Protein AF-A0A957JN78-F1 (afdb_monomer_lite)

Radius of gyration: 17.94 Å; chains: 1; bounding box: 40×27×52 Å

Foldseek 3Di:
DDDDDDDDDDPVVLVVLVVVCVVVVHPSVVSVVVVCVVLDQDDCPVPPPQCCVVLVCLLVDDLVVLVCLLVVVDDDARRPPDPDDRVVSSLVNNLNSLSRCVSVPHDRPPVCPVSPPPPD

Structure (mmCIF, N/CA/C/O backbone):
data_AF-A0A957JN78-F1
#
_entry.id   AF-A0A957JN78-F1
#
loop_
_atom_site.group_PDB
_atom_site.id
_atom_site.type_symbol
_atom_site.label_atom_id
_atom_site.label_alt_id
_atom_site.label_comp_id
_atom_site.label_asym_id
_atom_site.label_entity_id
_atom_site.label_seq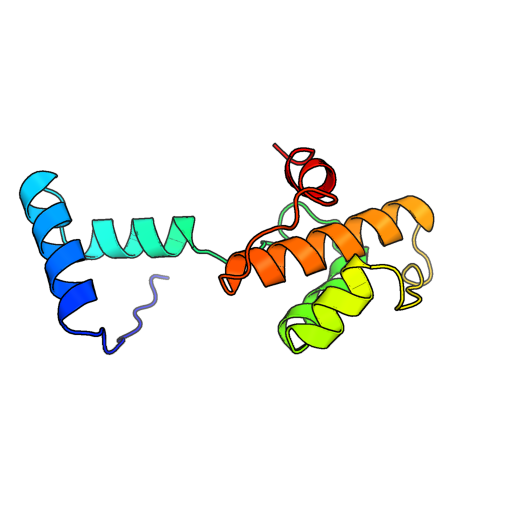_id
_atom_site.pdbx_PDB_ins_code
_atom_site.Cartn_x
_atom_site.Cartn_y
_atom_site.Cartn_z
_atom_site.occupancy
_atom_site.B_iso_or_equiv
_atom_site.auth_seq_id
_atom_site.auth_comp_id
_atom_site.auth_asym_id
_atom_site.auth_atom_id
_atom_site.pdbx_PDB_model_num
ATOM 1 N N . MET A 1 1 ? -19.238 11.366 -4.174 1.00 53.69 1 MET A N 1
ATOM 2 C CA . MET A 1 1 ? -20.123 10.224 -3.870 1.00 53.69 1 MET A CA 1
ATOM 3 C C . MET A 1 1 ? -19.424 9.414 -2.808 1.00 53.69 1 MET A C 1
ATOM 5 O O . MET A 1 1 ? -18.409 8.795 -3.120 1.00 53.69 1 MET A O 1
ATOM 9 N N . ASP A 1 2 ? -19.924 9.469 -1.582 1.00 78.25 2 ASP A N 1
ATOM 10 C CA . ASP A 1 2 ? -19.375 8.677 -0.487 1.00 78.25 2 ASP A CA 1
ATOM 11 C C . ASP A 1 2 ? -19.788 7.217 -0.676 1.00 78.25 2 ASP A C 1
ATOM 13 O O . ASP A 1 2 ? -20.907 6.925 -1.105 1.00 78.25 2 ASP A O 1
ATOM 17 N N . ARG A 1 3 ? -18.854 6.296 -0.437 1.00 87.44 3 ARG A N 1
ATOM 18 C CA . ARG A 1 3 ? -19.083 4.851 -0.540 1.00 87.44 3 ARG A CA 1
ATOM 19 C C . ARG A 1 3 ? -18.815 4.227 0.818 1.00 87.44 3 ARG A C 1
ATOM 21 O O . ARG A 1 3 ? -17.795 4.524 1.431 1.00 87.44 3 ARG A O 1
ATOM 28 N N . GLN A 1 4 ? -19.722 3.366 1.261 1.00 87.94 4 GLN A N 1
ATOM 29 C CA . GLN A 1 4 ? -19.594 2.632 2.515 1.00 87.94 4 GLN A CA 1
ATOM 30 C C . GLN A 1 4 ? -19.204 1.182 2.231 1.00 87.94 4 GLN A C 1
ATOM 32 O O . GLN A 1 4 ? -19.651 0.590 1.249 1.00 87.94 4 GLN A O 1
ATOM 37 N N . VAL A 1 5 ? -18.354 0.631 3.094 1.00 88.12 5 VAL A N 1
ATOM 38 C CA . VAL A 1 5 ? -17.928 -0.770 3.075 1.00 88.12 5 VAL A CA 1
ATOM 39 C C . VAL A 1 5 ? -18.084 -1.301 4.496 1.00 88.12 5 VAL A C 1
ATOM 41 O O . VAL A 1 5 ? -17.586 -0.679 5.431 1.00 88.12 5 VAL A O 1
ATOM 44 N N . GLN A 1 6 ? -18.780 -2.425 4.658 1.00 92.50 6 GLN A N 1
ATOM 45 C CA . GLN A 1 6 ? -18.853 -3.142 5.931 1.00 92.50 6 GLN A CA 1
ATOM 46 C C . GLN A 1 6 ? -17.745 -4.192 5.970 1.00 92.50 6 GLN A C 1
ATOM 48 O O . GLN A 1 6 ? -17.569 -4.944 5.011 1.00 92.50 6 GLN A O 1
ATOM 53 N N . ILE A 1 7 ? -16.990 -4.212 7.065 1.00 90.50 7 ILE A N 1
ATOM 54 C CA . ILE A 1 7 ? -15.896 -5.153 7.294 1.00 90.50 7 ILE A CA 1
ATOM 55 C C . ILE A 1 7 ? -16.072 -5.798 8.665 1.00 90.50 7 ILE A C 1
ATOM 57 O O . ILE A 1 7 ? -16.442 -5.126 9.627 1.00 90.50 7 ILE A O 1
ATOM 61 N N . GLU A 1 8 ? -15.799 -7.094 8.751 1.00 93.31 8 GLU A N 1
ATOM 62 C CA . GLU A 1 8 ? -15.681 -7.787 10.030 1.00 93.31 8 GLU A CA 1
ATOM 63 C C . GLU A 1 8 ? -14.259 -7.580 10.555 1.00 93.31 8 GLU A C 1
ATOM 65 O O . GLU A 1 8 ? -13.281 -7.920 9.886 1.00 93.31 8 GLU A O 1
ATOM 70 N N . LEU A 1 9 ? -14.144 -6.967 11.732 1.00 91.12 9 LEU A N 1
ATOM 71 C CA . LEU A 1 9 ? -12.869 -6.744 12.404 1.00 91.12 9 LEU A CA 1
ATOM 72 C C . LEU A 1 9 ? -12.675 -7.785 13.499 1.00 91.12 9 LEU A C 1
ATOM 74 O O . LEU A 1 9 ? -13.627 -8.166 14.184 1.00 91.12 9 LEU A O 1
ATOM 78 N N . ALA A 1 10 ? -11.426 -8.203 13.690 1.00 95.88 10 ALA A N 1
ATOM 79 C CA . ALA A 1 10 ? -11.069 -8.990 14.856 1.00 95.88 10 ALA A CA 1
ATOM 80 C C . ALA A 1 10 ? -11.364 -8.171 16.140 1.00 95.88 10 ALA A C 1
ATOM 82 O O . ALA A 1 10 ? -11.170 -6.946 16.134 1.00 95.88 10 ALA A O 1
ATOM 83 N N . PRO A 1 11 ? -11.885 -8.798 17.216 1.00 95.69 11 PRO A N 1
ATOM 84 C CA . PRO A 1 11 ? -12.350 -8.067 18.398 1.00 95.69 11 PRO A CA 1
ATOM 85 C C . PRO A 1 11 ? -11.282 -7.185 19.054 1.00 95.69 11 PRO A C 1
ATOM 87 O O . PRO A 1 11 ? -11.594 -6.097 19.529 1.00 95.69 11 PRO A O 1
ATOM 90 N N . ASP A 1 12 ? -10.033 -7.640 19.047 1.00 96.69 12 ASP A N 1
ATOM 91 C CA . ASP A 1 12 ? -8.856 -6.923 19.537 1.00 96.69 12 ASP A CA 1
ATOM 92 C C . ASP A 1 12 ? -8.613 -5.624 18.755 1.00 96.69 12 ASP A C 1
ATOM 94 O O . ASP A 1 12 ? -8.534 -4.551 19.351 1.00 96.69 12 ASP A O 1
ATOM 98 N N . ILE A 1 13 ? -8.617 -5.687 17.420 1.00 95.25 13 ILE A N 1
ATOM 99 C CA . ILE A 1 13 ? -8.447 -4.510 16.553 1.00 95.25 13 ILE A CA 1
ATOM 100 C C . ILE A 1 13 ? -9.565 -3.490 16.797 1.00 95.25 13 ILE A C 1
ATOM 102 O O . ILE A 1 13 ? -9.315 -2.287 16.886 1.00 95.25 13 ILE A O 1
ATOM 106 N N . TYR A 1 14 ? -10.814 -3.952 16.912 1.00 96.12 14 TYR A N 1
ATOM 107 C CA . TYR A 1 14 ? -11.946 -3.063 17.176 1.00 96.12 14 TYR A CA 1
ATOM 108 C C . TYR A 1 14 ? -11.812 -2.348 18.529 1.00 96.12 14 TYR A C 1
ATOM 110 O O . TYR A 1 14 ? -12.080 -1.147 18.625 1.00 96.12 14 TYR A O 1
ATOM 118 N N . GLN A 1 15 ? -11.388 -3.072 19.569 1.00 96.69 15 GLN A N 1
ATOM 119 C CA . GLN A 1 15 ? -11.176 -2.511 20.903 1.00 96.69 15 GLN A CA 1
ATOM 120 C C . GLN A 1 15 ? -10.064 -1.459 20.906 1.00 96.69 15 GLN A C 1
ATOM 122 O O . GLN A 1 15 ? -10.263 -0.382 21.467 1.00 96.69 15 GLN A O 1
ATOM 127 N N . GLU A 1 16 ? -8.940 -1.718 20.232 1.00 96.88 16 GLU A N 1
ATOM 128 C CA . GLU A 1 16 ? -7.853 -0.740 20.104 1.00 96.88 16 GLU A CA 1
ATOM 129 C C . GLU A 1 16 ? -8.316 0.541 19.399 1.00 96.88 16 GLU A C 1
ATOM 131 O O . GLU A 1 16 ? -8.090 1.646 19.897 1.00 96.88 16 GLU A O 1
ATOM 136 N N . LEU A 1 17 ? -9.023 0.413 18.271 1.00 96.31 17 LEU A N 1
ATOM 137 C CA . LEU A 1 17 ? -9.546 1.566 17.531 1.00 96.31 17 LEU A CA 1
ATOM 138 C C . LEU A 1 17 ? -10.569 2.361 18.355 1.00 96.31 17 LEU A C 1
ATOM 140 O O . LEU A 1 17 ? -10.568 3.591 18.306 1.00 96.31 17 LEU A O 1
ATOM 144 N N . SER A 1 18 ? -11.405 1.671 19.137 1.00 96.56 18 SER A N 1
ATOM 145 C CA . SER A 1 18 ? -12.386 2.297 20.032 1.00 96.56 18 SER A CA 1
ATOM 146 C C . SER A 1 18 ? -11.708 3.070 21.164 1.00 96.56 18 SER A C 1
ATOM 148 O O . SER A 1 18 ? -12.053 4.224 21.404 1.00 96.56 18 SER A O 1
ATOM 150 N N . ALA A 1 19 ? -10.685 2.491 21.797 1.00 97.44 19 ALA A N 1
ATOM 151 C CA . ALA A 1 19 ? -9.922 3.165 22.846 1.00 97.44 19 ALA A CA 1
ATOM 152 C C . ALA A 1 19 ? -9.222 4.434 22.324 1.00 97.44 19 ALA A C 1
ATOM 154 O O . ALA A 1 19 ? -9.214 5.468 22.993 1.00 97.44 19 ALA A O 1
ATOM 155 N N . VAL A 1 20 ? -8.674 4.390 21.103 1.00 97.19 20 VAL A N 1
ATOM 156 C CA . VAL A 1 20 ? -8.081 5.569 20.447 1.00 97.19 20 VAL A CA 1
ATOM 157 C C . VAL A 1 20 ? -9.142 6.624 20.124 1.00 97.19 20 VAL A C 1
ATOM 159 O O . VAL A 1 20 ? -8.886 7.817 20.303 1.00 97.19 20 VAL A O 1
ATOM 162 N N . ALA A 1 21 ? -10.329 6.220 19.669 1.00 97.88 21 ALA A N 1
ATOM 163 C CA . ALA A 1 21 ? -11.441 7.132 19.401 1.00 97.88 21 ALA A CA 1
ATOM 164 C C . ALA A 1 21 ? -11.875 7.879 20.672 1.00 97.88 21 ALA A C 1
ATOM 166 O O . ALA A 1 21 ? -11.930 9.109 20.674 1.00 97.88 21 ALA A O 1
ATOM 167 N N . GLU A 1 22 ? -12.064 7.156 21.778 1.00 97.69 22 GLU A N 1
ATOM 168 C CA . GLU A 1 22 ? -12.386 7.737 23.086 1.00 97.69 22 GLU A CA 1
ATOM 169 C C . GLU A 1 22 ? -11.296 8.701 23.568 1.00 97.69 22 GLU A C 1
ATOM 171 O O . GLU A 1 22 ? -11.585 9.847 23.913 1.00 97.69 22 GLU A O 1
ATOM 176 N N . ALA A 1 23 ? -10.031 8.271 23.532 1.00 97.75 23 ALA A N 1
ATOM 177 C CA . ALA A 1 23 ? -8.905 9.075 24.002 1.00 97.75 23 ALA A CA 1
ATOM 178 C C . ALA A 1 23 ? -8.675 10.344 23.164 1.00 97.75 23 ALA A C 1
ATOM 180 O O . ALA A 1 23 ? -8.252 11.372 23.693 1.00 97.75 23 ALA A O 1
ATOM 181 N N . SER A 1 24 ? -8.940 10.281 21.857 1.00 95.94 24 SER A N 1
ATOM 182 C CA . SER A 1 24 ? -8.795 11.418 20.938 1.00 95.94 24 SER A CA 1
ATOM 183 C C . SER A 1 24 ? -10.039 12.309 20.861 1.00 95.94 24 SER A C 1
ATOM 185 O O . SER A 1 24 ? -9.967 13.394 20.279 1.00 95.94 24 SER A O 1
ATOM 187 N N . GLY A 1 25 ? -11.176 11.868 21.413 1.00 96.88 25 GLY A N 1
ATOM 188 C CA . GLY A 1 25 ? -12.469 12.537 21.263 1.00 96.88 25 GLY A CA 1
ATOM 189 C C . GLY A 1 25 ? -12.994 12.547 19.822 1.00 96.88 25 GLY A C 1
ATOM 190 O O . GLY A 1 25 ? -13.831 13.384 19.481 1.00 96.88 25 GLY A O 1
ATOM 191 N N . GLN A 1 26 ? -12.484 11.665 18.958 1.00 97.12 26 GLN A N 1
ATOM 192 C CA . GLN A 1 26 ? -12.901 11.560 17.561 1.00 97.12 26 GLN A CA 1
ATOM 193 C C . GLN A 1 26 ? -13.906 10.418 17.371 1.00 97.12 26 GLN A C 1
ATOM 195 O O . GLN A 1 26 ? -13.817 9.406 18.063 1.00 97.12 26 GLN A O 1
ATOM 200 N N . PRO A 1 27 ? -14.830 10.519 16.398 1.00 97.06 27 PRO A N 1
ATOM 201 C CA . PRO A 1 27 ? -15.678 9.391 16.027 1.00 97.06 27 PRO A CA 1
ATOM 202 C C . PRO A 1 27 ? -14.840 8.195 15.558 1.00 97.06 27 PRO A C 1
ATOM 204 O O . PRO A 1 27 ? -13.851 8.379 14.836 1.00 97.06 27 PRO A O 1
ATOM 207 N N . LEU A 1 28 ? -15.264 6.974 15.899 1.00 95.00 28 LEU A N 1
ATOM 208 C CA . LEU A 1 28 ? -14.580 5.736 15.509 1.00 95.00 28 LEU A CA 1
ATOM 209 C C . LEU A 1 28 ? -14.365 5.663 13.991 1.00 95.00 28 LEU A C 1
ATOM 211 O O . LEU A 1 28 ? -13.289 5.292 13.530 1.00 95.00 28 LEU A O 1
ATOM 215 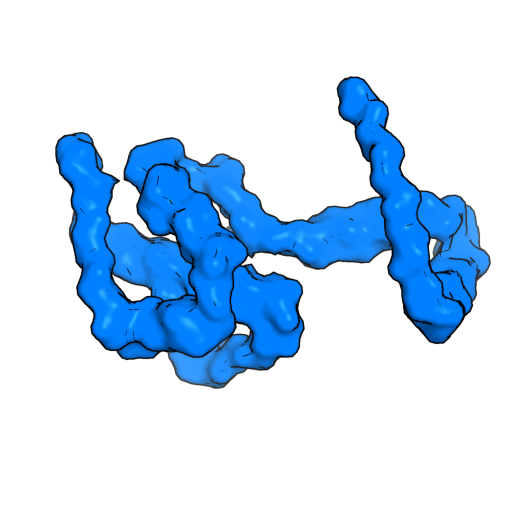N N . GLU A 1 29 ? -15.343 6.099 13.201 1.00 93.94 29 GLU A N 1
ATOM 216 C CA . GLU A 1 29 ? -15.273 6.128 11.741 1.00 93.94 29 GLU A CA 1
ATOM 217 C C . GLU A 1 29 ? -14.149 7.041 11.239 1.00 93.94 29 GLU A C 1
ATOM 219 O O . GLU A 1 29 ? -13.510 6.742 10.231 1.00 93.94 29 GLU A O 1
ATOM 224 N N . THR A 1 30 ? -13.869 8.140 11.948 1.00 95.19 30 THR A N 1
ATOM 225 C CA . THR A 1 30 ? -12.773 9.062 11.607 1.00 95.19 30 THR A CA 1
ATOM 226 C C . THR A 1 30 ? -11.415 8.427 11.883 1.00 95.19 30 THR A C 1
ATOM 228 O O . THR A 1 30 ? -10.496 8.553 11.063 1.00 95.19 30 THR A O 1
ATOM 231 N N . VAL A 1 31 ? -11.294 7.705 13.000 1.00 95.75 31 VAL A N 1
ATOM 232 C CA . VAL A 1 31 ? -10.082 6.952 13.344 1.00 95.75 31 VAL A CA 1
ATOM 233 C C . VAL A 1 31 ? -9.849 5.844 12.318 1.00 95.75 31 VAL A C 1
ATOM 235 O O . VAL A 1 31 ? -8.785 5.796 11.701 1.00 95.75 31 VAL A O 1
ATOM 238 N N . VAL A 1 32 ? -10.873 5.032 12.035 1.00 94.31 32 VAL A N 1
ATOM 239 C CA . VAL A 1 32 ? -10.834 3.970 11.018 1.00 94.31 32 VAL A CA 1
ATOM 240 C C . VAL A 1 32 ? -10.445 4.538 9.653 1.00 94.31 32 VAL A C 1
ATOM 242 O O . VAL A 1 32 ? -9.521 4.036 9.015 1.00 94.31 32 VAL A O 1
ATOM 245 N N . ALA A 1 33 ? -11.088 5.620 9.205 1.00 92.69 33 ALA A N 1
ATOM 246 C CA . ALA A 1 33 ? -10.773 6.249 7.925 1.00 92.69 33 ALA A CA 1
ATOM 247 C C . ALA A 1 33 ? -9.329 6.768 7.868 1.00 92.69 33 ALA A C 1
ATOM 249 O O . ALA A 1 33 ? -8.693 6.718 6.813 1.00 92.69 33 ALA A O 1
ATOM 250 N N . SER A 1 34 ? -8.792 7.254 8.989 1.00 92.62 34 SER A N 1
ATOM 251 C CA . SER A 1 34 ? -7.401 7.699 9.085 1.00 92.62 34 SER A CA 1
ATOM 252 C C . SER A 1 34 ? -6.424 6.528 8.991 1.00 92.62 34 SER A C 1
ATOM 254 O O . SER A 1 34 ? -5.469 6.611 8.216 1.00 92.62 34 SER A O 1
ATOM 256 N N . CYS A 1 35 ? -6.701 5.417 9.677 1.00 92.12 35 CYS A N 1
ATOM 257 C CA . CYS A 1 35 ? -5.931 4.178 9.559 1.00 92.12 35 CYS A CA 1
ATOM 258 C C . CYS A 1 35 ? -5.952 3.636 8.124 1.00 92.12 35 CYS A C 1
ATOM 260 O O . CYS A 1 35 ? -4.899 3.333 7.568 1.00 92.12 35 CYS A O 1
ATOM 262 N N . VAL A 1 36 ? -7.125 3.598 7.482 1.00 91.06 36 VAL A N 1
ATOM 263 C CA . VAL A 1 36 ? -7.260 3.172 6.080 1.00 91.06 36 VAL A CA 1
ATOM 264 C C . VAL A 1 36 ? -6.459 4.086 5.157 1.00 91.06 36 VAL A C 1
ATOM 266 O O . VAL A 1 36 ? -5.711 3.589 4.323 1.00 91.06 36 VAL A O 1
ATOM 269 N N . ARG A 1 37 ? -6.562 5.414 5.318 1.00 88.88 37 ARG A N 1
ATOM 270 C CA . ARG A 1 37 ? -5.820 6.388 4.500 1.00 88.88 37 ARG A CA 1
ATOM 271 C C . ARG A 1 37 ? -4.307 6.218 4.642 1.00 88.88 37 ARG A C 1
ATOM 273 O O . ARG A 1 37 ? -3.598 6.295 3.642 1.00 88.88 37 ARG A O 1
ATOM 280 N N . ALA A 1 38 ? -3.825 5.988 5.862 1.00 87.25 38 ALA A N 1
ATOM 281 C CA . ALA A 1 38 ? -2.413 5.739 6.137 1.00 87.25 38 ALA A CA 1
ATOM 282 C C . ALA A 1 38 ? -1.938 4.376 5.598 1.00 87.25 38 ALA A C 1
ATOM 284 O O . ALA A 1 38 ? -0.786 4.249 5.188 1.00 87.25 38 ALA A O 1
ATOM 285 N N . GLY A 1 39 ? -2.829 3.382 5.572 1.00 87.56 39 GLY A N 1
ATOM 286 C CA . GLY A 1 39 ? -2.583 2.026 5.085 1.00 87.56 39 GLY A CA 1
ATOM 287 C C . GLY A 1 39 ? -2.939 1.792 3.615 1.00 87.56 39 GLY A C 1
ATOM 288 O O . GLY A 1 39 ? -3.035 0.636 3.204 1.00 87.56 39 GLY A O 1
ATOM 289 N N . LEU A 1 40 ? -3.168 2.839 2.813 1.00 87.81 40 LEU A N 1
ATOM 290 C CA . LEU A 1 40 ? -3.465 2.664 1.391 1.00 87.81 40 LEU A CA 1
ATOM 291 C C . LEU A 1 40 ? -2.271 2.033 0.652 1.00 87.81 40 LEU A C 1
ATOM 293 O O . LEU A 1 40 ? -1.117 2.370 0.937 1.00 87.81 40 LEU A O 1
ATOM 297 N N . PRO A 1 41 ? -2.529 1.160 -0.339 1.00 87.00 41 PRO A N 1
ATOM 298 C CA . PRO A 1 41 ? -1.474 0.650 -1.202 1.00 87.00 41 PRO A CA 1
ATOM 299 C C . PRO A 1 41 ? -0.788 1.788 -1.977 1.00 87.00 41 PRO A C 1
ATOM 301 O O . PRO A 1 41 ? -1.364 2.871 -2.136 1.00 87.00 41 PRO A O 1
ATOM 304 N N . PRO A 1 42 ? 0.423 1.557 -2.521 1.00 85.88 42 PRO A N 1
ATOM 305 C CA . PRO A 1 42 ? 1.138 2.561 -3.299 1.00 85.88 42 PRO A CA 1
ATOM 306 C C . PRO A 1 42 ? 0.294 3.069 -4.476 1.00 85.88 42 PRO A C 1
ATOM 308 O O . PRO A 1 42 ? -0.039 2.337 -5.414 1.00 85.88 42 PRO A O 1
ATOM 311 N N . LEU A 1 43 ? -0.040 4.358 -4.418 1.00 85.44 43 LEU A N 1
ATOM 312 C CA . LEU A 1 43 ? -0.880 5.028 -5.402 1.00 85.44 43 LEU A CA 1
ATOM 313 C C . LEU A 1 43 ? -0.078 5.382 -6.657 1.00 85.44 43 LEU A C 1
ATOM 315 O O . LEU A 1 43 ? 1.066 5.825 -6.584 1.00 85.44 43 LEU A O 1
ATOM 319 N N . LEU A 1 44 ? -0.721 5.275 -7.819 1.00 87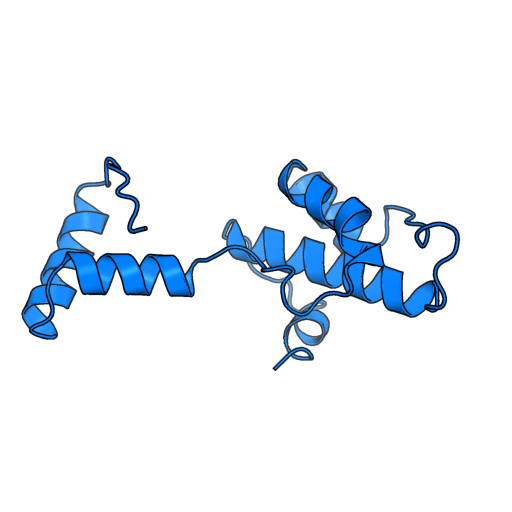.25 44 LEU A N 1
ATOM 320 C CA . LEU A 1 44 ? -0.121 5.641 -9.106 1.00 87.25 44 LEU A CA 1
ATOM 321 C C . LEU A 1 44 ? -0.288 7.127 -9.463 1.00 87.25 44 LEU A C 1
ATOM 323 O O . LEU A 1 44 ? 0.148 7.546 -10.528 1.00 87.25 44 LEU A O 1
ATOM 327 N N . GLY A 1 45 ? -0.877 7.944 -8.582 1.00 83.62 45 GLY A N 1
ATOM 328 C CA . GLY A 1 45 ? -1.186 9.352 -8.873 1.00 83.62 45 GLY A CA 1
ATOM 329 C C . GLY A 1 45 ? 0.034 10.227 -9.194 1.00 83.62 45 GLY A C 1
ATOM 330 O O . GLY A 1 45 ? -0.095 11.194 -9.935 1.00 83.62 45 GLY A O 1
ATOM 331 N N . LYS A 1 46 ? 1.221 9.874 -8.679 1.00 82.62 46 LYS A N 1
ATOM 332 C CA . LYS A 1 46 ? 2.499 10.542 -9.004 1.00 82.62 46 LYS A CA 1
ATOM 333 C C . LYS A 1 46 ? 3.286 9.843 -10.122 1.00 82.62 46 LYS A C 1
ATOM 335 O O . LYS A 1 46 ? 4.330 10.336 -10.535 1.00 82.62 46 LYS A O 1
ATOM 340 N N . VAL A 1 47 ? 2.822 8.685 -10.592 1.00 87.44 47 VAL A N 1
ATOM 341 C CA . VAL A 1 47 ? 3.498 7.905 -11.630 1.00 87.44 47 VAL A CA 1
ATOM 342 C C . VAL A 1 47 ? 2.974 8.331 -13.003 1.00 87.44 47 VAL A C 1
ATOM 344 O O . VAL A 1 47 ? 1.756 8.410 -13.173 1.00 87.44 47 VAL A O 1
ATOM 347 N N . PRO A 1 48 ? 3.839 8.562 -14.008 1.00 89.12 48 PRO A N 1
ATOM 348 C CA . PRO A 1 48 ? 3.394 8.807 -15.375 1.00 89.12 48 PRO A CA 1
ATOM 349 C C . PRO A 1 48 ? 2.445 7.722 -15.892 1.00 89.12 48 PRO A C 1
ATOM 351 O O . PRO A 1 48 ? 2.726 6.530 -15.760 1.00 89.12 48 PRO A O 1
ATOM 354 N N . VAL A 1 49 ? 1.352 8.141 -16.540 1.00 88.31 49 VAL A N 1
ATOM 355 C CA . VAL A 1 49 ? 0.297 7.243 -17.057 1.00 88.31 49 VAL A CA 1
ATOM 356 C C . VAL A 1 49 ? 0.865 6.148 -17.963 1.00 88.31 49 VAL A C 1
ATOM 358 O O . VAL A 1 49 ? 0.419 5.008 -17.900 1.00 88.31 49 VAL A O 1
ATOM 361 N N . ALA A 1 50 ? 1.921 6.454 -18.725 1.00 89.31 50 ALA A N 1
ATOM 362 C CA . ALA A 1 50 ? 2.605 5.497 -19.595 1.00 89.31 50 ALA A CA 1
ATOM 363 C C . ALA A 1 50 ? 3.088 4.224 -18.868 1.00 89.31 50 ALA A C 1
ATOM 365 O O . ALA A 1 50 ? 3.241 3.182 -19.499 1.00 89.31 50 ALA A O 1
ATOM 366 N N . PHE A 1 51 ? 3.329 4.284 -17.555 1.00 91.56 51 PHE A N 1
ATOM 367 C CA . PHE A 1 51 ? 3.806 3.148 -16.762 1.00 91.56 51 PHE A CA 1
ATOM 368 C C . PHE A 1 51 ? 2.694 2.379 -16.047 1.00 91.56 51 PHE A C 1
ATOM 370 O O . PHE A 1 51 ? 2.954 1.291 -15.531 1.00 91.56 51 PHE A O 1
ATOM 377 N N . HIS A 1 52 ? 1.468 2.908 -16.001 1.00 91.38 52 HIS A N 1
ATOM 378 C CA . HIS A 1 52 ? 0.380 2.326 -15.206 1.00 91.38 52 HIS A CA 1
ATOM 379 C C . HIS A 1 52 ? 0.066 0.896 -15.646 1.00 91.38 52 HIS A C 1
ATOM 381 O O . HIS A 1 52 ? -0.006 0.009 -14.799 1.00 91.38 52 HIS A O 1
ATOM 387 N N . ASP A 1 53 ? 0.018 0.642 -16.955 1.00 90.56 53 ASP A N 1
ATOM 388 C CA . ASP A 1 53 ? -0.243 -0.689 -17.522 1.00 90.56 53 ASP A CA 1
ATOM 389 C C . ASP A 1 53 ? 0.793 -1.740 -17.110 1.00 90.56 53 ASP A C 1
ATOM 391 O O . ASP A 1 53 ? 0.496 -2.934 -17.064 1.00 90.56 53 ASP A O 1
ATOM 395 N N . LYS A 1 54 ? 2.023 -1.313 -16.805 1.00 92.50 54 LYS A N 1
ATOM 396 C CA . LYS A 1 54 ? 3.082 -2.208 -16.335 1.00 92.50 54 LYS A CA 1
ATOM 397 C C . LYS A 1 54 ? 3.079 -2.388 -14.825 1.00 92.50 54 LYS A C 1
ATOM 399 O O . LYS A 1 54 ? 3.481 -3.451 -14.371 1.00 92.50 54 LYS A O 1
ATOM 404 N N . LEU A 1 55 ? 2.632 -1.394 -14.058 1.00 94.06 55 LEU A N 1
ATOM 405 C CA . LEU A 1 55 ? 2.665 -1.427 -12.592 1.00 94.06 55 LEU A CA 1
ATOM 406 C C . LEU A 1 55 ? 1.391 -2.003 -11.967 1.00 94.06 55 LEU A C 1
ATOM 408 O O . LEU A 1 55 ? 1.472 -2.711 -10.967 1.00 94.06 55 LEU A O 1
ATOM 412 N N . LEU A 1 56 ? 0.216 -1.761 -12.553 1.00 93.19 56 LEU A N 1
ATOM 413 C CA . LEU A 1 56 ? -1.054 -2.305 -12.056 1.00 93.19 56 LEU A CA 1
ATOM 414 C C . LEU A 1 56 ? -1.056 -3.841 -11.931 1.00 93.19 56 LEU A C 1
ATOM 416 O O . LEU A 1 56 ? -1.547 -4.340 -10.915 1.00 93.19 56 LEU A O 1
ATOM 420 N N . PRO A 1 57 ? -0.484 -4.618 -12.875 1.00 94.69 57 PRO A N 1
ATOM 421 C CA . PRO A 1 57 ? -0.409 -6.071 -12.742 1.00 94.69 57 PRO A CA 1
ATOM 422 C C . PRO A 1 57 ? 0.343 -6.562 -11.496 1.00 94.69 57 PRO A C 1
ATOM 424 O O . PRO A 1 57 ? 0.065 -7.670 -11.040 1.00 94.69 57 PRO A O 1
ATOM 427 N N . LEU A 1 58 ? 1.245 -5.760 -10.910 1.00 95.19 58 LEU A N 1
ATOM 428 C CA . LEU A 1 58 ? 2.044 -6.167 -9.744 1.00 95.19 58 LEU A CA 1
ATOM 429 C C . LEU A 1 58 ? 1.167 -6.413 -8.515 1.00 95.19 58 LEU A C 1
ATOM 431 O O . LEU A 1 58 ? 1.483 -7.281 -7.709 1.00 95.19 58 LEU A O 1
ATOM 435 N N . HIS A 1 59 ? 0.021 -5.733 -8.404 1.00 93.50 59 HIS A N 1
ATOM 436 C CA . HIS A 1 59 ? -0.945 -5.963 -7.321 1.00 93.50 59 HIS A CA 1
ATOM 437 C C . HIS A 1 59 ? -1.469 -7.399 -7.272 1.00 93.50 59 HIS A C 1
ATOM 439 O O . HIS A 1 59 ? -1.870 -7.859 -6.206 1.00 93.50 59 HIS A O 1
ATOM 445 N N . LYS A 1 60 ? -1.459 -8.108 -8.409 1.00 93.75 60 LYS A N 1
ATOM 446 C CA . LYS A 1 60 ? -1.927 -9.497 -8.528 1.00 93.75 60 LYS A CA 1
ATOM 447 C C . LYS A 1 60 ? -0.826 -10.530 -8.285 1.00 93.75 60 LYS A C 1
ATOM 449 O O . LYS A 1 60 ? -1.126 -11.718 -8.215 1.00 93.75 60 LYS A O 1
ATOM 454 N N . LEU A 1 61 ? 0.436 -10.107 -8.217 1.00 94.75 61 LEU A N 1
ATOM 455 C CA . LEU A 1 61 ? 1.553 -11.013 -7.973 1.00 94.75 61 LEU A CA 1
ATOM 456 C C . LEU A 1 61 ? 1.576 -11.436 -6.507 1.00 94.75 61 LEU A C 1
ATOM 458 O O . LEU A 1 61 ? 1.206 -10.660 -5.627 1.00 94.75 61 LEU A O 1
ATOM 462 N N . ASP A 1 62 ? 2.034 -12.655 -6.251 1.00 94.00 62 ASP A N 1
ATOM 463 C CA . ASP A 1 62 ? 2.374 -13.114 -4.907 1.00 94.00 62 ASP A CA 1
ATOM 464 C C . ASP A 1 62 ? 3.654 -12.432 -4.392 1.00 94.00 62 ASP A C 1
ATOM 466 O O . ASP A 1 62 ? 4.410 -11.808 -5.145 1.00 94.00 62 ASP A O 1
ATOM 470 N N . ASP A 1 63 ? 3.889 -12.545 -3.088 1.00 94.00 63 ASP A N 1
ATOM 471 C CA . ASP A 1 63 ? 5.009 -11.875 -2.424 1.00 94.00 63 ASP A CA 1
ATOM 472 C C . ASP A 1 63 ? 6.367 -12.373 -2.929 1.00 94.00 63 ASP A C 1
ATOM 474 O O . ASP A 1 63 ? 7.320 -11.598 -3.022 1.00 94.00 63 ASP A O 1
ATOM 478 N N . ARG A 1 64 ? 6.463 -13.646 -3.333 1.00 92.94 64 ARG A N 1
ATOM 479 C CA . ARG A 1 64 ? 7.718 -14.205 -3.838 1.00 92.94 64 ARG A CA 1
ATOM 480 C C . ARG A 1 64 ? 8.101 -13.589 -5.180 1.00 92.94 64 ARG A C 1
ATOM 482 O O . ARG A 1 64 ? 9.247 -13.183 -5.350 1.00 92.94 64 ARG A O 1
ATOM 489 N N . LYS A 1 65 ? 7.150 -13.463 -6.106 1.00 94.62 65 LYS A N 1
ATOM 490 C CA . LYS A 1 65 ? 7.371 -12.809 -7.404 1.00 94.62 65 LYS A CA 1
ATOM 491 C C . LYS A 1 65 ? 7.692 -11.328 -7.250 1.00 94.62 65 LYS A C 1
ATOM 493 O O . LYS A 1 65 ? 8.535 -10.810 -7.977 1.00 94.62 65 LYS A O 1
ATOM 498 N N . LEU A 1 66 ? 7.044 -10.642 -6.306 1.00 94.12 66 LEU A N 1
ATOM 499 C CA . LEU A 1 66 ? 7.394 -9.257 -5.991 1.00 94.12 66 LEU A CA 1
ATOM 500 C C . LEU A 1 66 ? 8.830 -9.153 -5.469 1.00 94.12 66 LEU A C 1
ATOM 502 O O . LEU A 1 66 ? 9.554 -8.250 -5.884 1.00 94.12 66 LEU A O 1
ATOM 506 N N . LEU A 1 67 ? 9.270 -10.089 -4.626 1.00 92.38 67 LEU A N 1
ATOM 507 C CA . LEU A 1 67 ? 10.648 -10.125 -4.142 1.00 92.38 67 LEU A CA 1
ATOM 508 C C . LEU A 1 67 ? 11.647 -10.384 -5.277 1.00 92.38 67 LEU A C 1
ATOM 510 O O . LEU A 1 67 ? 12.641 -9.671 -5.371 1.00 92.38 67 LEU A O 1
ATOM 514 N N . ASP A 1 68 ? 11.363 -11.319 -6.186 1.00 94.19 68 ASP A N 1
ATOM 515 C CA . ASP A 1 68 ? 12.223 -11.574 -7.350 1.00 94.19 68 ASP A CA 1
ATOM 516 C C . ASP A 1 68 ? 12.354 -10.326 -8.250 1.00 94.19 68 ASP A C 1
ATOM 518 O O . ASP A 1 68 ? 13.418 -10.071 -8.821 1.00 94.19 68 ASP A O 1
ATOM 522 N N . ILE A 1 69 ? 11.300 -9.506 -8.360 1.00 94.88 69 ILE A N 1
ATOM 523 C CA . ILE A 1 69 ? 11.366 -8.196 -9.026 1.00 94.88 69 ILE A CA 1
ATOM 524 C C . ILE A 1 69 ? 12.296 -7.252 -8.259 1.00 94.88 69 ILE A C 1
ATOM 526 O O . ILE A 1 69 ? 13.197 -6.670 -8.862 1.00 94.88 69 ILE A O 1
ATOM 530 N N . VAL A 1 70 ? 12.113 -7.106 -6.943 1.00 93.00 70 VAL A N 1
ATOM 531 C CA . VAL A 1 70 ? 12.953 -6.240 -6.096 1.00 93.00 70 VAL A CA 1
ATOM 532 C C . VAL A 1 70 ? 14.431 -6.627 -6.195 1.00 93.00 70 VAL A C 1
ATOM 534 O O . VAL A 1 70 ? 15.285 -5.749 -6.331 1.00 93.00 70 VAL A O 1
ATOM 537 N N . GLU A 1 71 ? 14.729 -7.923 -6.225 1.00 91.69 71 GLU A N 1
ATOM 538 C CA . GLU A 1 71 ? 16.076 -8.489 -6.364 1.00 91.69 71 GLU A CA 1
ATOM 539 C C . GLU A 1 71 ? 16.647 -8.377 -7.790 1.00 91.69 71 GLU A C 1
ATOM 541 O O . GLU A 1 71 ? 17.802 -8.726 -8.019 1.00 91.69 71 GLU A O 1
ATOM 546 N N . GLY A 1 72 ? 15.870 -7.877 -8.758 1.00 91.75 72 GLY A N 1
ATOM 547 C CA . GLY A 1 72 ? 16.309 -7.705 -10.146 1.00 91.75 72 GLY A CA 1
ATOM 548 C C . GLY A 1 72 ? 16.397 -9.011 -10.940 1.00 91.75 72 GLY A C 1
ATOM 549 O O . GLY A 1 72 ? 16.994 -9.038 -12.011 1.00 91.75 72 GLY A O 1
ATOM 550 N N . LYS A 1 73 ? 15.792 -10.096 -10.445 1.00 92.50 73 LYS A N 1
ATOM 551 C CA . LYS A 1 73 ? 15.749 -11.403 -11.125 1.00 92.50 73 LYS A CA 1
ATOM 552 C C . LYS A 1 73 ? 14.724 -11.443 -12.256 1.00 92.50 73 LYS A C 1
ATOM 554 O O . LYS A 1 73 ? 14.753 -12.342 -13.091 1.00 92.50 73 LYS A O 1
ATOM 559 N N . THR A 1 74 ? 13.809 -10.476 -12.280 1.00 90.69 74 THR A N 1
ATOM 560 C CA . THR A 1 74 ? 12.798 -10.334 -13.327 1.00 90.69 74 THR A CA 1
ATOM 561 C C . THR A 1 74 ? 13.212 -9.243 -14.304 1.00 90.69 74 THR A C 1
ATOM 563 O O . THR A 1 74 ? 13.283 -8.072 -13.933 1.00 90.69 74 THR A O 1
ATOM 566 N N . ALA A 1 75 ? 13.435 -9.617 -15.564 1.00 88.12 75 ALA A N 1
ATOM 567 C CA . ALA A 1 75 ? 13.642 -8.649 -16.632 1.00 88.12 75 ALA A CA 1
ATOM 568 C C . ALA A 1 75 ? 12.341 -7.882 -16.901 1.00 88.12 75 ALA A C 1
ATOM 570 O O . ALA A 1 75 ? 11.273 -8.474 -17.073 1.00 88.12 75 ALA A O 1
ATOM 571 N N . VAL A 1 76 ? 12.434 -6.558 -16.965 1.00 89.56 76 VAL A N 1
ATOM 572 C CA . VAL A 1 76 ? 11.315 -5.681 -17.300 1.00 89.56 76 VAL A CA 1
ATOM 573 C C . VAL A 1 76 ? 11.715 -4.813 -18.485 1.00 89.56 76 VAL A C 1
ATOM 575 O O . VAL A 1 76 ? 12.876 -4.457 -18.641 1.00 89.56 76 VAL A O 1
ATOM 578 N N 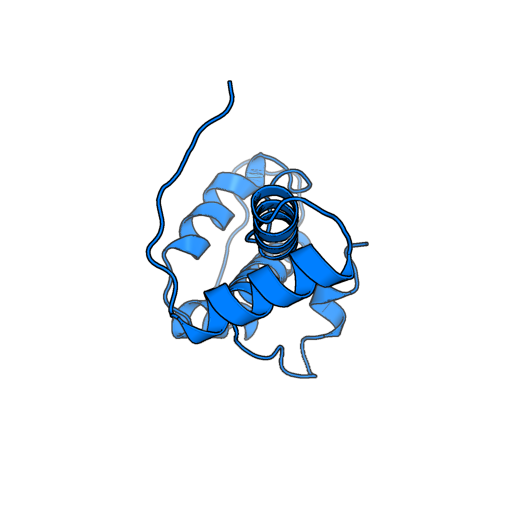. SER A 1 77 ? 10.768 -4.479 -19.354 1.00 88.38 77 SER A N 1
ATOM 579 C CA . SER A 1 77 ? 11.016 -3.600 -20.497 1.00 88.38 77 SER A CA 1
ATOM 580 C C . SER A 1 77 ? 10.098 -2.397 -20.442 1.00 88.38 77 SER A C 1
ATOM 582 O O . SER A 1 77 ? 8.907 -2.526 -20.133 1.00 88.38 77 SER A O 1
ATOM 584 N N . LEU A 1 78 ? 10.661 -1.245 -20.784 1.00 88.62 78 LEU A N 1
ATOM 585 C CA . LEU A 1 78 ? 9.938 0.001 -20.939 1.00 88.62 78 LEU A CA 1
ATOM 586 C C . LEU A 1 78 ? 8.722 -0.184 -21.871 1.00 88.62 78 LEU A C 1
ATOM 588 O O . LEU A 1 78 ? 8.810 -0.908 -22.871 1.00 88.62 78 LEU A O 1
ATOM 592 N N . PRO A 1 79 ? 7.576 0.460 -21.580 1.00 85.50 79 PRO A N 1
ATOM 593 C CA . PRO A 1 79 ? 6.456 0.508 -22.512 1.00 85.50 79 PRO A CA 1
ATOM 594 C C . PRO A 1 79 ? 6.894 1.003 -23.895 1.00 85.50 79 PRO A C 1
ATOM 596 O O . PRO A 1 79 ? 7.720 1.909 -24.017 1.00 85.50 79 PRO A O 1
ATOM 599 N N . ARG A 1 80 ? 6.337 0.412 -24.955 1.00 79.69 80 ARG A N 1
ATOM 600 C CA . ARG A 1 80 ? 6.650 0.814 -26.334 1.00 79.69 80 ARG A CA 1
ATOM 601 C C . ARG A 1 80 ? 6.247 2.274 -26.562 1.00 79.69 80 ARG A C 1
ATOM 603 O O . ARG A 1 80 ? 5.197 2.696 -26.093 1.00 79.69 80 ARG A O 1
ATOM 610 N N . GLY A 1 81 ? 7.071 3.024 -27.294 1.00 82.06 81 GLY A N 1
ATOM 611 C CA . GLY A 1 81 ? 6.813 4.442 -27.592 1.00 82.06 81 GLY A CA 1
ATOM 612 C C . GLY A 1 81 ? 7.048 5.394 -26.413 1.00 82.06 81 GLY A C 1
ATOM 613 O O . GLY A 1 81 ? 6.714 6.571 -26.494 1.00 82.06 81 GLY A O 1
ATOM 614 N N . SER A 1 82 ? 7.616 4.896 -25.316 1.00 84.69 82 SER A N 1
ATOM 615 C CA . SER A 1 82 ? 7.970 5.700 -24.153 1.00 84.69 82 SER A CA 1
ATOM 616 C C . SER A 1 82 ? 9.228 6.535 -24.415 1.00 84.69 82 SER A C 1
ATOM 618 O O . SER A 1 82 ? 10.218 6.032 -24.939 1.00 84.69 82 SER A O 1
ATOM 620 N N . GLN A 1 83 ? 9.195 7.801 -23.998 1.00 88.06 83 GLN A N 1
ATOM 621 C CA . GLN A 1 83 ? 10.331 8.734 -24.060 1.00 88.06 83 GLN A CA 1
ATOM 622 C C . GLN A 1 83 ? 11.304 8.605 -22.872 1.00 88.06 83 GLN A C 1
ATOM 624 O O . GLN A 1 83 ? 12.307 9.311 -22.804 1.00 88.06 83 GLN A O 1
ATOM 629 N N . TYR A 1 84 ? 10.982 7.753 -21.897 1.00 88.94 84 TYR A N 1
ATOM 630 C CA . TYR A 1 84 ? 11.753 7.597 -20.663 1.00 88.94 84 TYR A CA 1
ATOM 631 C C . TYR A 1 84 ? 12.935 6.634 -20.844 1.00 88.94 84 TYR A C 1
ATOM 633 O O . TYR A 1 84 ? 12.971 5.849 -21.790 1.00 88.94 84 TYR A O 1
ATOM 641 N N . ARG A 1 85 ? 13.913 6.655 -19.930 1.00 90.25 85 ARG A N 1
ATOM 642 C CA . ARG A 1 85 ? 15.036 5.708 -19.984 1.00 90.25 85 ARG A CA 1
ATOM 643 C C . ARG A 1 85 ? 14.634 4.368 -19.379 1.00 90.25 85 ARG A C 1
ATOM 645 O O . ARG A 1 85 ? 13.919 4.312 -18.381 1.00 90.25 85 ARG A O 1
ATOM 652 N N . GLN A 1 86 ? 15.171 3.289 -19.944 1.00 88.88 86 GLN A N 1
ATOM 653 C CA . GLN A 1 86 ? 14.984 1.929 -19.435 1.00 88.88 86 GLN A CA 1
ATOM 654 C C . GLN A 1 86 ? 15.412 1.802 -17.960 1.00 88.88 86 GLN A C 1
ATOM 656 O O . GLN A 1 86 ? 14.648 1.281 -17.153 1.00 88.88 86 GLN A O 1
ATOM 661 N N . ALA A 1 87 ? 16.574 2.355 -17.592 1.00 84.44 87 ALA A N 1
ATOM 662 C CA . ALA A 1 87 ? 17.082 2.315 -16.218 1.00 84.44 87 ALA A CA 1
ATOM 663 C C . ALA A 1 87 ? 16.158 3.030 -15.211 1.00 84.44 87 ALA A C 1
ATOM 665 O O . ALA A 1 87 ? 15.923 2.517 -14.119 1.00 84.44 87 ALA A O 1
ATOM 666 N N . ASP A 1 88 ? 15.580 4.177 -15.586 1.00 89.62 88 ASP A N 1
ATOM 667 C CA . ASP A 1 8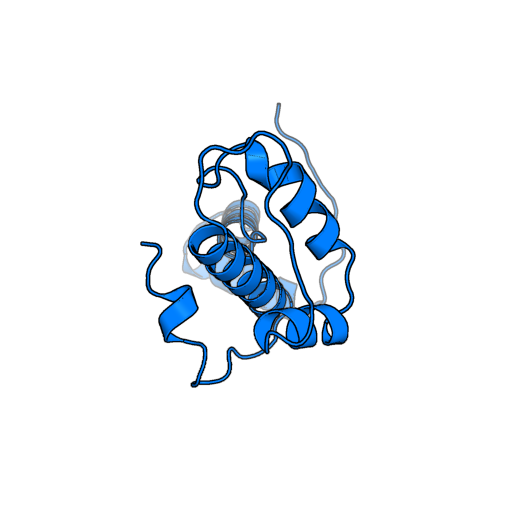8 ? 14.654 4.919 -14.716 1.00 89.62 88 ASP A CA 1
ATOM 668 C C . ASP A 1 88 ? 13.384 4.097 -14.450 1.00 89.62 88 ASP A C 1
ATOM 670 O O . ASP A 1 88 ? 12.877 4.039 -13.327 1.00 89.62 88 ASP A O 1
ATOM 674 N N . PHE A 1 89 ? 12.884 3.417 -15.485 1.00 92.31 89 PHE A N 1
ATOM 675 C CA . PHE A 1 89 ? 11.716 2.556 -15.362 1.00 92.31 89 PHE A CA 1
ATOM 676 C C . PHE A 1 89 ? 11.997 1.296 -14.539 1.00 92.31 89 PHE A C 1
ATOM 678 O O . PHE A 1 89 ? 11.159 0.912 -13.729 1.00 92.31 89 PHE A O 1
ATOM 685 N N . GLU A 1 90 ? 13.168 0.677 -14.687 1.00 92.81 90 GLU A N 1
ATOM 686 C CA . GLU A 1 90 ? 13.580 -0.459 -13.855 1.00 92.81 90 GLU A CA 1
ATOM 687 C C . GLU A 1 90 ? 13.619 -0.092 -12.371 1.00 92.81 90 GLU A C 1
ATOM 689 O O . GLU A 1 90 ? 13.090 -0.833 -11.540 1.00 92.81 90 GLU A O 1
ATOM 694 N N . ILE A 1 91 ? 14.183 1.073 -12.035 1.00 91.56 91 ILE A N 1
ATOM 695 C CA . ILE A 1 91 ? 14.195 1.579 -10.658 1.00 91.56 91 ILE A CA 1
ATOM 696 C C . ILE A 1 91 ? 12.760 1.768 -10.157 1.00 91.56 91 ILE A C 1
ATOM 698 O O . ILE A 1 91 ? 12.407 1.229 -9.110 1.00 91.56 91 ILE A O 1
ATOM 702 N N . LEU A 1 92 ? 11.908 2.461 -10.921 1.00 92.62 92 LEU A N 1
ATOM 703 C CA . LEU A 1 92 ? 10.502 2.670 -10.561 1.00 92.62 92 LEU A CA 1
ATOM 704 C C . LEU A 1 92 ? 9.759 1.345 -10.341 1.00 92.62 92 LEU A C 1
ATOM 706 O O . LEU A 1 92 ? 9.033 1.198 -9.359 1.00 92.62 92 LEU A O 1
ATOM 710 N N . TYR A 1 93 ? 9.942 0.379 -11.239 1.00 94.31 93 TYR A N 1
ATOM 711 C CA . TYR A 1 93 ? 9.283 -0.922 -11.196 1.00 94.31 93 TYR A CA 1
ATOM 712 C C . TYR A 1 93 ? 9.660 -1.703 -9.930 1.00 94.31 93 TYR A C 1
ATOM 714 O O . TYR A 1 93 ? 8.792 -2.251 -9.246 1.00 94.31 93 TYR A O 1
ATOM 722 N N . ARG A 1 94 ? 10.945 -1.675 -9.559 1.00 94.00 94 ARG A N 1
ATOM 723 C CA . ARG A 1 94 ? 11.466 -2.303 -8.336 1.00 94.00 94 ARG A CA 1
ATOM 724 C C . ARG A 1 94 ? 10.994 -1.591 -7.074 1.00 94.00 94 ARG A C 1
ATOM 726 O O . ARG A 1 94 ? 10.516 -2.248 -6.151 1.00 94.00 94 ARG A O 1
ATOM 733 N N . THR A 1 95 ? 11.059 -0.261 -7.041 1.00 92.44 95 THR A N 1
ATOM 734 C CA . THR A 1 95 ? 10.563 0.536 -5.909 1.00 92.44 95 THR A CA 1
ATOM 735 C C . THR A 1 95 ? 9.060 0.337 -5.700 1.00 92.44 95 THR A C 1
ATOM 737 O O . THR A 1 95 ? 8.597 0.243 -4.560 1.00 92.44 95 THR A O 1
ATOM 740 N N . TYR A 1 96 ? 8.283 0.214 -6.780 1.00 94.19 96 TYR A N 1
ATOM 741 C CA . TYR A 1 96 ? 6.849 -0.058 -6.695 1.00 94.19 96 TYR A CA 1
ATOM 742 C C . TYR A 1 96 ? 6.558 -1.453 -6.130 1.00 94.19 96 TYR A C 1
ATOM 744 O O . TYR A 1 96 ? 5.747 -1.583 -5.213 1.00 94.19 96 TYR A O 1
ATOM 752 N N . ALA A 1 97 ? 7.262 -2.486 -6.610 1.00 94.38 97 ALA A N 1
ATOM 753 C CA . ALA A 1 97 ? 7.147 -3.845 -6.080 1.00 94.38 97 ALA A CA 1
ATOM 754 C C . ALA A 1 97 ? 7.503 -3.913 -4.584 1.00 94.38 97 ALA A C 1
ATOM 756 O O . ALA A 1 97 ? 6.771 -4.507 -3.793 1.00 94.38 97 ALA A O 1
ATOM 757 N N . LEU A 1 98 ? 8.571 -3.227 -4.171 1.00 93.25 98 LEU A N 1
ATOM 758 C CA . LEU A 1 98 ? 8.956 -3.120 -2.765 1.00 93.25 98 LEU A CA 1
ATOM 759 C C . LEU A 1 98 ? 7.893 -2.414 -1.916 1.00 93.25 98 LEU A C 1
ATOM 761 O O . LEU A 1 98 ? 7.609 -2.831 -0.794 1.00 93.25 98 LEU A O 1
ATOM 765 N N . SER A 1 99 ? 7.276 -1.362 -2.455 1.00 91.88 99 SER A N 1
ATOM 766 C CA . SER A 1 99 ? 6.199 -0.643 -1.769 1.00 91.88 99 SER A CA 1
ATOM 767 C C . SER A 1 99 ? 4.960 -1.522 -1.569 1.00 91.88 99 SER A C 1
ATOM 769 O O . SER A 1 99 ? 4.299 -1.409 -0.538 1.00 91.88 99 SER A O 1
ATOM 771 N N . LEU A 1 100 ? 4.667 -2.429 -2.510 1.00 93.88 100 LEU A N 1
ATOM 772 C CA . LEU A 1 100 ? 3.602 -3.426 -2.362 1.00 93.88 100 LEU A CA 1
ATOM 773 C C . LEU A 1 100 ? 3.923 -4.456 -1.276 1.00 93.88 100 LEU A C 1
ATOM 775 O O . LEU A 1 100 ? 3.055 -4.748 -0.460 1.00 93.88 100 LEU A O 1
ATOM 779 N N . LEU A 1 101 ? 5.159 -4.963 -1.223 1.00 92.31 101 LEU A N 1
ATOM 780 C CA . LEU A 1 101 ? 5.591 -5.873 -0.154 1.00 92.31 101 LEU A CA 1
ATOM 781 C C . LEU A 1 101 ? 5.460 -5.222 1.224 1.00 92.31 101 LEU A C 1
ATOM 783 O O . LEU A 1 101 ? 4.884 -5.819 2.132 1.00 92.31 101 LEU A O 1
ATOM 787 N N . LYS A 1 102 ? 5.915 -3.970 1.354 1.00 90.19 102 LYS A N 1
ATOM 788 C CA . LYS A 1 102 ? 5.762 -3.187 2.585 1.00 90.19 102 LYS A CA 1
ATOM 789 C C . LYS A 1 102 ? 4.292 -3.057 2.985 1.00 90.19 102 LYS A C 1
ATOM 791 O O . LYS A 1 102 ? 3.947 -3.254 4.145 1.00 90.19 102 LYS A O 1
ATOM 796 N N . TRP A 1 103 ? 3.428 -2.720 2.028 1.00 90.94 103 TRP A N 1
ATOM 797 C CA . TRP A 1 103 ? 1.990 -2.583 2.264 1.00 90.94 103 TRP A CA 1
ATOM 798 C C . TRP A 1 103 ? 1.339 -3.897 2.724 1.00 90.94 103 TRP A C 1
ATOM 800 O O . TRP A 1 103 ? 0.447 -3.873 3.564 1.00 90.94 103 TRP A O 1
ATOM 810 N N . ARG A 1 104 ? 1.831 -5.046 2.248 1.00 91.88 104 ARG A N 1
ATOM 811 C CA . ARG A 1 104 ? 1.382 -6.383 2.673 1.00 91.88 104 ARG A CA 1
ATOM 812 C C . ARG A 1 104 ? 1.949 -6.840 4.024 1.00 91.88 104 ARG A C 1
ATOM 814 O O . ARG A 1 104 ? 1.686 -7.964 4.435 1.00 91.88 104 ARG A O 1
ATOM 821 N N . GLY A 1 105 ? 2.709 -5.988 4.713 1.00 88.06 105 GLY A N 1
ATOM 822 C CA . GLY A 1 105 ? 3.251 -6.270 6.043 1.00 88.06 105 GLY A CA 1
ATOM 823 C C . GLY A 1 105 ? 4.643 -6.904 6.052 1.00 88.06 105 GLY A C 1
ATOM 824 O O . GLY A 1 105 ? 5.124 -7.278 7.119 1.00 88.06 105 GLY A O 1
ATOM 825 N N . HIS A 1 106 ? 5.326 -7.005 4.906 1.00 86.44 106 HIS A N 1
ATOM 826 C CA . HIS A 1 106 ? 6.709 -7.489 4.881 1.00 86.44 106 HIS A CA 1
ATOM 827 C C . HIS A 1 106 ? 7.683 -6.391 5.322 1.00 86.44 106 HIS A C 1
ATOM 829 O O . HIS A 1 106 ? 7.570 -5.248 4.860 1.00 86.44 106 HIS A O 1
ATOM 835 N N . PRO A 1 107 ? 8.676 -6.704 6.177 1.00 77.31 107 PRO A N 1
ATOM 836 C CA . PRO A 1 107 ? 9.719 -5.746 6.512 1.00 77.31 107 PRO A CA 1
ATOM 837 C C . PRO A 1 107 ? 10.519 -5.404 5.252 1.00 77.31 107 PRO A C 1
ATOM 839 O O . PRO A 1 107 ? 10.820 -6.281 4.445 1.00 77.31 107 PRO A O 1
ATOM 842 N N . ILE A 1 108 ? 10.893 -4.134 5.083 1.00 68.31 108 ILE A N 1
ATOM 843 C CA . ILE A 1 108 ? 11.826 -3.743 4.020 1.00 68.31 108 ILE A CA 1
ATOM 844 C C . ILE A 1 108 ? 13.229 -4.174 4.461 1.00 68.31 108 ILE A C 1
ATOM 846 O O .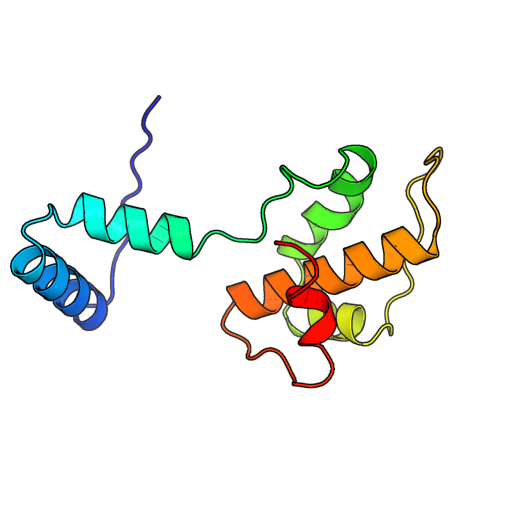 ILE A 1 108 ? 13.712 -3.642 5.466 1.00 68.31 108 ILE A O 1
ATOM 850 N N . PRO A 1 109 ? 13.906 -5.089 3.739 1.00 73.88 109 PRO A N 1
ATOM 851 C CA . PRO A 1 109 ? 15.293 -5.408 4.046 1.00 73.88 109 PRO A CA 1
ATOM 852 C C . PRO A 1 109 ? 16.155 -4.146 3.962 1.00 73.88 109 PRO A C 1
ATOM 854 O O . PRO A 1 109 ? 15.941 -3.303 3.088 1.00 73.88 109 PRO A O 1
ATOM 857 N N . GLU A 1 110 ? 17.142 -4.023 4.849 1.00 72.69 110 GLU A N 1
ATOM 858 C CA . GLU A 1 110 ? 17.989 -2.828 4.975 1.00 72.69 110 GLU A CA 1
ATOM 859 C C . GLU A 1 110 ? 18.602 -2.387 3.637 1.00 72.69 110 GLU A C 1
ATOM 861 O O . GLU A 1 110 ? 18.554 -1.208 3.286 1.00 72.69 110 GLU A O 1
ATOM 866 N N . ALA A 1 111 ? 19.032 -3.356 2.825 1.00 73.75 111 ALA A N 1
ATOM 867 C CA . ALA A 1 111 ? 19.583 -3.147 1.486 1.00 73.75 111 ALA A CA 1
ATOM 868 C C . ALA A 1 111 ? 18.670 -2.353 0.528 1.00 73.75 111 ALA A C 1
ATOM 870 O O . ALA A 1 111 ? 19.151 -1.799 -0.458 1.00 73.75 111 ALA A O 1
ATOM 871 N N . TYR A 1 112 ? 17.364 -2.278 0.800 1.00 68.94 112 TYR A N 1
ATOM 872 C CA . TYR A 1 112 ? 16.385 -1.620 -0.062 1.00 68.94 112 TYR A CA 1
ATOM 873 C C . TYR A 1 112 ? 15.737 -0.377 0.560 1.00 68.94 112 TYR A C 1
ATOM 875 O O . TYR A 1 112 ? 14.881 0.245 -0.071 1.00 68.94 112 TYR A O 1
ATOM 883 N N . GLN A 1 113 ? 16.149 0.038 1.762 1.00 68.69 113 GLN A N 1
ATOM 884 C CA . GLN A 1 113 ? 15.592 1.232 2.411 1.00 68.69 113 GLN A CA 1
ATOM 885 C C . GLN A 1 113 ? 15.818 2.507 1.584 1.00 68.69 113 GLN A C 1
ATOM 887 O O . GLN A 1 113 ? 14.908 3.330 1.470 1.00 68.69 113 GLN A O 1
ATOM 892 N N . ALA A 1 114 ? 16.980 2.630 0.930 1.00 68.25 114 ALA A N 1
ATOM 893 C CA . ALA A 1 114 ? 17.326 3.767 0.071 1.00 68.25 114 ALA A CA 1
ATOM 894 C C . ALA A 1 114 ? 16.388 3.936 -1.141 1.00 68.25 114 ALA A C 1
ATOM 896 O O . ALA A 1 114 ? 16.194 5.049 -1.625 1.00 68.25 114 ALA A O 1
ATOM 897 N N . LEU A 1 115 ? 15.768 2.849 -1.618 1.00 65.62 115 LEU A N 1
ATOM 898 C CA . LEU A 1 115 ? 14.838 2.890 -2.751 1.00 65.62 115 LEU A CA 1
ATOM 899 C C . LEU A 1 115 ? 13.469 3.475 -2.374 1.00 65.62 115 LEU A C 1
ATOM 901 O O . LEU A 1 115 ? 12.742 3.932 -3.253 1.00 65.62 115 LEU A O 1
ATOM 905 N N . VAL A 1 116 ? 13.111 3.467 -1.086 1.00 60.72 116 VAL A N 1
ATOM 906 C CA . VAL A 1 116 ? 11.791 3.892 -0.584 1.00 60.72 116 VAL A CA 1
ATOM 907 C C . VAL A 1 116 ? 11.815 5.328 -0.053 1.00 60.72 116 VAL A C 1
ATOM 909 O O . VAL A 1 116 ? 10.799 6.021 -0.086 1.00 60.72 116 VAL A O 1
ATOM 912 N N . THR A 1 117 ? 12.963 5.809 0.430 1.00 57.09 117 THR A N 1
ATOM 913 C CA . THR A 1 117 ? 13.106 7.154 1.013 1.00 57.09 117 THR A CA 1
ATOM 914 C C . THR A 1 117 ? 13.266 8.277 -0.015 1.00 57.09 117 THR A C 1
ATOM 916 O O . THR A 1 117 ? 13.029 9.430 0.333 1.00 57.09 117 THR A O 1
ATOM 919 N N . GLY A 1 118 ? 13.574 7.973 -1.280 1.00 48.47 118 GLY A N 1
ATOM 920 C CA . GLY A 1 118 ? 13.782 8.969 -2.345 1.00 48.47 118 GLY A CA 1
ATOM 921 C C . GLY A 1 118 ? 12.520 9.617 -2.940 1.00 48.47 118 GLY A C 1
ATOM 922 O O . GLY A 1 118 ? 12.622 10.294 -3.957 1.00 48.47 118 GLY A O 1
ATOM 923 N N . GLY A 1 119 ? 11.333 9.388 -2.365 1.00 46.34 119 GLY A N 1
ATOM 924 C CA . GLY A 1 119 ? 10.040 9.781 -2.950 1.00 46.34 119 GLY A CA 1
ATOM 925 C C . GLY A 1 119 ? 9.174 10.740 -2.122 1.00 46.34 119 GLY A C 1
ATOM 926 O O . GLY A 1 119 ? 7.957 10.759 -2.336 1.00 46.34 119 GLY A O 1
ATOM 927 N N . ARG A 1 120 ? 9.746 11.481 -1.162 1.00 38.25 120 ARG A N 1
ATOM 928 C CA . ARG A 1 120 ? 9.005 12.523 -0.424 1.00 38.25 120 ARG A CA 1
ATOM 929 C C . ARG A 1 120 ? 9.058 13.862 -1.137 1.00 38.25 120 ARG A C 1
ATOM 931 O O . ARG A 1 120 ? 10.184 14.331 -1.390 1.00 38.25 120 ARG A O 1
#

Sequence (120 aa):
MDRQVQIELAPDIYQELSAVAEASGQPLETVVASCVRAGLPPLLGKVPVAFHDKLLPLHKLDDRKLLDIVEGKTAVSLPRGSQYRQADFEILYRTYALSLLKWRGHPIPEAYQALVTGGR

Secondary structure (DSSP, 8-state):
-------PPPHHHHHHHHHHHHHHT--HHHHHHHHHHHT----STTS-GGGHHHHGGGGGS-HHHHHHHHTT-S---PPTT--S-HHHHHHHHHHHHHHHHHHTTPPPPGGGHHHHHTT-

pLDDT: mean 88.02, std 11.0, range [38.25, 97.88]